Protein AF-A7T4E2-F1 (afdb_monomer_lite)

Structure (mmCIF, N/CA/C/O backbone):
data_AF-A7T4E2-F1
#
_entry.id   AF-A7T4E2-F1
#
loop_
_atom_site.group_PDB
_atom_site.id
_atom_site.type_symbol
_atom_site.label_atom_id
_atom_site.label_alt_id
_atom_site.label_comp_id
_atom_site.label_asym_id
_atom_site.label_entity_id
_atom_site.label_seq_id
_atom_site.pdbx_PDB_ins_code
_atom_site.Cartn_x
_atom_site.Cartn_y
_atom_site.Cartn_z
_atom_site.occupancy
_atom_site.B_iso_or_equiv
_atom_site.auth_seq_id
_atom_site.auth_comp_id
_atom_site.auth_asym_id
_atom_site.auth_atom_id
_atom_site.pdbx_PDB_model_num
ATOM 1 N N . MET A 1 1 ? 20.475 24.106 32.910 1.00 37.66 1 MET A N 1
ATOM 2 C CA . MET A 1 1 ? 20.143 23.900 31.482 1.00 37.66 1 MET A CA 1
ATOM 3 C C . MET A 1 1 ? 19.459 22.551 31.350 1.00 37.66 1 MET A C 1
ATOM 5 O O . MET A 1 1 ? 20.052 21.554 31.736 1.00 37.66 1 MET A O 1
ATOM 9 N N . ALA A 1 2 ? 18.194 22.531 30.926 1.00 37.50 2 ALA A N 1
ATOM 10 C CA . ALA A 1 2 ? 17.397 21.313 30.804 1.00 37.50 2 ALA A CA 1
ATOM 11 C C . ALA A 1 2 ? 17.756 20.566 29.510 1.00 37.50 2 ALA A C 1
ATOM 13 O O . ALA A 1 2 ? 17.786 21.168 28.439 1.00 37.50 2 ALA A O 1
ATOM 14 N N . ALA A 1 3 ? 18.027 19.264 29.611 1.00 41.31 3 ALA A N 1
ATOM 15 C CA . ALA A 1 3 ? 18.214 18.395 28.457 1.00 41.31 3 ALA A CA 1
ATOM 16 C C . ALA A 1 3 ? 16.853 18.151 27.788 1.00 41.31 3 ALA A C 1
ATOM 18 O O . ALA A 1 3 ? 15.963 17.533 28.376 1.00 41.31 3 ALA A O 1
ATOM 19 N N . MET A 1 4 ? 16.686 18.664 26.570 1.00 42.91 4 MET A N 1
ATOM 20 C CA . MET A 1 4 ? 15.499 18.451 25.749 1.00 42.91 4 MET A CA 1
ATOM 21 C C . MET A 1 4 ? 15.486 16.981 25.309 1.00 42.91 4 MET A C 1
ATOM 23 O O . MET A 1 4 ? 16.219 16.586 24.406 1.00 42.91 4 MET A O 1
ATOM 27 N N . LYS A 1 5 ? 14.702 16.143 25.995 1.00 44.97 5 LYS A N 1
ATOM 28 C CA . LYS A 1 5 ? 14.434 14.767 25.563 1.00 44.97 5 LYS A CA 1
ATOM 29 C C . LYS A 1 5 ? 13.501 14.835 24.359 1.00 44.97 5 LYS A C 1
ATOM 31 O O . LYS A 1 5 ? 12.290 14.936 24.523 1.00 44.97 5 LYS A O 1
ATOM 36 N N . THR A 1 6 ? 14.059 14.820 23.155 1.00 47.59 6 THR A N 1
ATOM 37 C CA . THR A 1 6 ? 13.285 14.599 21.936 1.00 47.59 6 THR A CA 1
ATOM 38 C C . THR A 1 6 ? 12.728 13.180 21.984 1.00 47.59 6 THR A C 1
ATOM 40 O O . THR A 1 6 ? 13.461 12.195 21.919 1.00 47.59 6 THR A O 1
ATOM 43 N N . THR A 1 7 ? 11.417 13.060 22.180 1.00 41.88 7 THR A N 1
ATOM 44 C CA . THR A 1 7 ? 10.718 11.784 22.032 1.00 41.88 7 THR A CA 1
ATOM 45 C C . THR A 1 7 ? 10.864 11.349 20.571 1.00 41.88 7 THR A C 1
ATOM 47 O O . THR A 1 7 ? 10.523 12.143 19.692 1.00 41.88 7 THR A O 1
ATOM 50 N N . PRO A 1 8 ? 11.396 10.151 20.272 1.00 44.03 8 PRO A N 1
ATOM 51 C CA . PRO A 1 8 ? 11.492 9.690 18.895 1.00 44.03 8 PRO A CA 1
ATOM 52 C C . PRO A 1 8 ? 10.079 9.564 18.314 1.00 44.03 8 PRO A C 1
ATOM 54 O O . PRO A 1 8 ? 9.265 8.780 18.799 1.00 44.03 8 PRO A O 1
ATOM 57 N N . GLY A 1 9 ? 9.778 10.388 17.311 1.00 37.69 9 GLY A N 1
ATOM 58 C CA . GLY A 1 9 ? 8.562 10.295 16.513 1.00 37.69 9 GLY A CA 1
ATOM 59 C C . GLY A 1 9 ? 8.775 9.313 15.369 1.00 37.69 9 GLY A C 1
ATOM 60 O O . GLY A 1 9 ? 9.824 9.319 14.727 1.00 37.69 9 GLY A O 1
ATOM 61 N N . LEU A 1 10 ? 7.788 8.458 15.118 1.00 34.94 10 LEU A N 1
ATOM 62 C CA . LEU A 1 10 ? 7.777 7.585 13.950 1.00 34.94 10 LEU A CA 1
ATOM 63 C C . LEU A 1 10 ? 7.652 8.466 12.699 1.00 34.94 10 LEU A C 1
ATOM 65 O O . LEU A 1 10 ? 6.589 9.027 12.453 1.00 34.94 10 LEU A O 1
ATOM 69 N N . VAL A 1 11 ? 8.748 8.634 11.954 1.00 39.22 11 VAL A N 1
ATOM 70 C CA . VAL A 1 11 ? 8.758 9.470 10.740 1.00 39.22 11 VAL A CA 1
ATOM 71 C C . VAL A 1 11 ? 8.086 8.732 9.588 1.00 39.22 11 VAL A C 1
ATOM 73 O O . VAL A 1 11 ? 7.220 9.299 8.938 1.00 39.22 11 VAL A O 1
ATOM 76 N N . ASN A 1 12 ? 8.429 7.456 9.392 1.00 36.47 12 ASN A N 1
ATOM 77 C CA . ASN A 1 12 ? 7.824 6.580 8.394 1.00 36.47 12 ASN A CA 1
ATOM 78 C C . ASN A 1 12 ? 7.618 5.177 8.978 1.00 36.47 12 ASN A C 1
ATOM 80 O O . ASN A 1 12 ? 8.435 4.693 9.764 1.00 36.47 12 ASN A O 1
ATOM 84 N N . PHE A 1 13 ? 6.534 4.518 8.572 1.00 36.56 13 PHE A N 1
ATOM 85 C CA . PHE A 1 13 ? 6.218 3.142 8.940 1.00 36.56 13 PHE A CA 1
ATOM 86 C C . PHE A 1 13 ? 5.998 2.325 7.674 1.00 36.56 13 PHE A C 1
ATOM 88 O O . PHE A 1 13 ? 5.002 2.502 6.977 1.00 36.56 13 PHE A O 1
ATOM 95 N N . PHE A 1 14 ? 6.939 1.431 7.387 1.00 39.50 14 PHE A N 1
ATOM 96 C CA . PHE A 1 14 ? 6.856 0.514 6.260 1.00 39.50 14 PHE A CA 1
ATOM 97 C C . PHE A 1 14 ? 6.512 -0.875 6.792 1.00 39.50 14 PHE A C 1
ATOM 99 O O . PHE A 1 14 ? 7.281 -1.462 7.553 1.00 39.50 14 PHE A O 1
ATOM 106 N N . ILE A 1 15 ? 5.359 -1.415 6.395 1.00 41.31 15 ILE A N 1
ATOM 107 C CA . ILE A 1 15 ? 5.091 -2.845 6.560 1.00 41.31 15 ILE A CA 1
ATOM 108 C C . ILE A 1 15 ? 5.635 -3.529 5.317 1.00 41.31 15 ILE A C 1
ATOM 110 O O . ILE A 1 15 ? 4.960 -3.604 4.293 1.00 41.31 15 ILE A O 1
ATOM 114 N N . PHE A 1 16 ? 6.861 -4.033 5.421 1.00 41.06 16 PHE A N 1
ATOM 115 C CA . PHE A 1 16 ? 7.383 -4.969 4.441 1.00 41.06 16 PHE A CA 1
ATOM 116 C C . PHE A 1 16 ? 6.778 -6.348 4.710 1.00 41.06 16 PHE A C 1
ATOM 118 O O . PHE A 1 16 ? 6.961 -6.921 5.786 1.00 41.06 16 PHE A O 1
ATOM 125 N N . ASN A 1 17 ? 6.030 -6.877 3.745 1.00 40.97 17 ASN A N 1
ATOM 126 C CA . ASN A 1 17 ? 5.533 -8.241 3.794 1.00 40.97 17 ASN A CA 1
ATOM 127 C C . ASN A 1 17 ? 6.294 -9.074 2.764 1.00 40.97 17 ASN A C 1
ATOM 129 O O . ASN A 1 17 ? 6.009 -8.989 1.578 1.00 40.97 17 ASN A O 1
ATOM 133 N N . SER A 1 18 ? 7.213 -9.926 3.220 1.00 40.56 18 SER A N 1
ATOM 134 C CA . SER A 1 18 ? 8.062 -10.762 2.356 1.00 40.56 18 SER A CA 1
ATOM 135 C C . SER A 1 18 ? 7.305 -11.777 1.488 1.00 40.56 18 SER A C 1
ATOM 137 O O . SER A 1 18 ? 7.909 -12.430 0.641 1.00 40.56 18 SER A O 1
ATOM 139 N N . THR A 1 19 ? 5.993 -11.936 1.687 1.00 44.25 19 THR A N 1
ATOM 140 C CA . THR A 1 19 ? 5.133 -12.757 0.819 1.00 44.25 19 THR A CA 1
ATOM 141 C C . THR A 1 19 ? 4.462 -11.965 -0.307 1.00 44.25 19 THR A C 1
ATOM 143 O O . THR A 1 19 ? 3.824 -12.581 -1.157 1.00 44.25 19 THR A O 1
ATOM 146 N N . TYR A 1 20 ? 4.601 -10.634 -0.324 1.00 45.62 20 TYR A N 1
ATOM 147 C CA . TYR A 1 20 ? 4.002 -9.737 -1.313 1.00 45.62 20 TYR A CA 1
ATOM 148 C C . TYR A 1 20 ? 5.076 -8.797 -1.874 1.00 45.62 20 TYR A C 1
ATOM 150 O O . TYR A 1 20 ? 5.530 -7.873 -1.208 1.00 45.62 20 TYR A O 1
ATOM 158 N N . GLY A 1 21 ? 5.488 -9.132 -3.089 1.00 42.16 21 GLY A N 1
ATOM 159 C CA . GLY A 1 21 ? 6.603 -8.601 -3.864 1.00 42.16 21 GLY A CA 1
ATOM 160 C C . GLY A 1 21 ? 6.882 -9.630 -4.961 1.00 42.16 21 GLY A C 1
ATOM 161 O O . GLY A 1 21 ? 6.736 -10.823 -4.666 1.00 42.16 21 GLY A O 1
ATOM 162 N N . PRO A 1 22 ? 7.246 -9.247 -6.200 1.00 36.22 22 PRO A N 1
ATOM 163 C CA . PRO A 1 22 ? 7.767 -10.206 -7.160 1.00 36.22 22 PRO A CA 1
ATOM 164 C C . PRO A 1 22 ? 8.926 -10.924 -6.478 1.00 36.22 22 PRO A C 1
ATOM 166 O O . PRO A 1 22 ? 9.861 -10.283 -5.982 1.00 36.22 22 PRO A O 1
ATOM 169 N N . ARG A 1 23 ? 8.842 -12.250 -6.382 1.00 41.50 23 ARG A N 1
ATOM 170 C CA . ARG A 1 23 ? 10.005 -13.034 -5.954 1.00 41.50 23 ARG A CA 1
ATOM 171 C C . ARG A 1 23 ? 11.099 -12.797 -6.993 1.00 41.50 23 ARG A C 1
ATOM 173 O O . ARG A 1 23 ? 10.771 -12.587 -8.160 1.00 41.50 23 ARG A O 1
ATOM 180 N N . GLU A 1 24 ? 12.372 -12.791 -6.593 1.00 36.56 24 GLU A N 1
ATOM 181 C CA . GLU A 1 24 ? 13.485 -12.642 -7.544 1.00 36.56 24 GLU A CA 1
ATOM 182 C C . GLU A 1 24 ? 13.234 -13.509 -8.795 1.00 36.56 24 GLU A C 1
ATOM 184 O O . GLU A 1 24 ? 13.158 -14.734 -8.702 1.00 36.56 24 GLU A O 1
ATOM 189 N N . GLY A 1 25 ? 13.032 -12.860 -9.950 1.00 39.19 25 GLY A N 1
ATOM 190 C CA . GLY A 1 25 ? 12.754 -13.522 -11.230 1.00 39.19 25 GLY A CA 1
ATOM 191 C C . GLY A 1 25 ? 11.304 -13.494 -11.744 1.00 39.19 25 GLY A C 1
ATOM 192 O O . GLY A 1 25 ? 11.084 -13.910 -12.880 1.00 39.19 25 GLY A O 1
ATOM 193 N N . GLU A 1 26 ? 10.314 -12.988 -11.001 1.00 38.88 26 GLU A N 1
ATOM 194 C CA . GLU A 1 26 ? 8.946 -12.830 -11.528 1.00 38.88 26 GLU A CA 1
ATOM 195 C C . GLU A 1 26 ? 8.845 -11.626 -12.477 1.00 38.88 26 GLU A C 1
ATOM 197 O O . GLU A 1 26 ? 8.976 -10.469 -12.082 1.00 38.88 26 GLU A O 1
ATOM 202 N N . THR A 1 27 ? 8.609 -11.910 -13.759 1.00 41.53 27 THR A N 1
ATOM 203 C CA . THR A 1 27 ? 8.369 -10.906 -14.803 1.00 41.53 27 THR A CA 1
ATOM 204 C C . THR A 1 27 ? 6.871 -10.829 -15.072 1.00 41.53 27 THR A C 1
ATOM 206 O O . THR A 1 27 ? 6.243 -11.853 -15.340 1.00 41.53 27 THR A O 1
ATOM 209 N N . ILE A 1 28 ? 6.279 -9.634 -15.019 1.00 47.28 28 ILE A N 1
ATOM 210 C CA . ILE A 1 28 ? 4.865 -9.468 -15.370 1.00 47.28 28 ILE A CA 1
ATOM 211 C C . ILE A 1 28 ? 4.753 -9.474 -16.894 1.00 47.28 28 ILE A C 1
ATOM 213 O O . ILE A 1 28 ? 5.279 -8.592 -17.571 1.00 47.28 28 ILE A O 1
ATOM 217 N N . SER A 1 29 ? 4.106 -10.504 -17.434 1.00 52.56 29 SER A N 1
ATOM 218 C CA . SER A 1 29 ? 3.824 -10.613 -18.863 1.00 52.56 29 SER A CA 1
ATOM 219 C C . SER A 1 29 ? 2.517 -9.891 -19.174 1.00 52.56 29 SER A C 1
ATOM 221 O O . SER A 1 29 ? 1.504 -10.139 -18.522 1.00 52.56 29 SER A O 1
ATOM 223 N N . ILE A 1 30 ? 2.543 -8.992 -20.159 1.00 60.91 30 ILE A N 1
ATOM 224 C CA . ILE A 1 30 ? 1.331 -8.337 -20.656 1.00 60.91 30 ILE A CA 1
ATOM 225 C C . ILE A 1 30 ? 0.513 -9.404 -21.403 1.00 60.91 30 ILE A C 1
ATOM 227 O O . ILE A 1 30 ? 1.048 -9.989 -22.351 1.00 60.91 30 ILE A O 1
ATOM 231 N N . PRO A 1 31 ? -0.746 -9.676 -21.009 1.00 68.31 31 PRO A N 1
ATOM 232 C CA . PRO A 1 31 ? -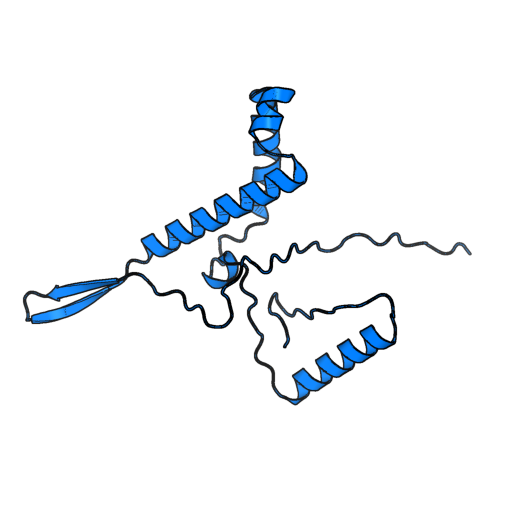1.609 -10.608 -21.716 1.00 68.31 31 PRO A CA 1
ATOM 233 C C . PRO A 1 31 ? -1.738 -10.187 -23.175 1.00 68.31 31 PRO A C 1
ATOM 235 O O . PRO A 1 31 ? -1.870 -9.003 -23.486 1.00 68.31 31 PRO A O 1
ATOM 238 N N . PHE A 1 32 ? -1.690 -11.152 -24.085 1.00 74.81 32 PHE A N 1
ATOM 239 C CA . PHE A 1 32 ? -1.810 -10.875 -25.507 1.00 74.81 32 PHE A CA 1
ATOM 240 C C . PHE A 1 32 ? -2.625 -11.949 -26.215 1.00 74.81 32 PHE A C 1
ATOM 242 O O . PHE A 1 32 ? -2.777 -13.075 -25.744 1.00 74.81 32 PHE A O 1
ATOM 249 N N . SER A 1 33 ? -3.157 -11.593 -27.375 1.00 83.19 33 SER A N 1
ATOM 250 C CA . SER A 1 33 ? -3.812 -12.512 -28.296 1.00 83.19 33 SER A CA 1
ATOM 251 C C . SER A 1 33 ? -3.153 -12.429 -29.661 1.00 83.19 33 SER A C 1
ATOM 253 O O . SER A 1 33 ? -2.870 -11.344 -30.165 1.00 83.19 33 SER A O 1
ATOM 255 N N . GLU A 1 34 ? -2.911 -13.582 -30.273 1.00 80.00 34 GLU A N 1
ATOM 256 C CA . GLU A 1 34 ? -2.377 -13.651 -31.628 1.00 80.00 34 GLU A CA 1
ATOM 257 C C . GLU A 1 34 ? -3.541 -13.760 -32.617 1.00 80.00 34 GLU A C 1
ATOM 259 O O . GLU A 1 34 ? -4.327 -14.709 -32.582 1.00 80.00 34 GLU A O 1
ATOM 264 N N . LYS A 1 35 ? -3.681 -12.761 -33.491 1.00 78.62 35 LYS A N 1
ATOM 265 C CA . LYS A 1 35 ? -4.668 -12.760 -34.572 1.00 78.62 35 LYS A CA 1
ATOM 266 C C . LYS A 1 35 ? -3.953 -12.900 -35.908 1.00 78.62 35 LYS A C 1
ATOM 268 O O . LYS A 1 35 ? -3.030 -12.148 -36.215 1.00 78.62 35 LYS A O 1
ATOM 273 N N . ILE A 1 36 ? -4.417 -13.832 -36.734 1.00 74.25 36 ILE A N 1
ATOM 274 C CA . ILE A 1 36 ? -3.974 -13.940 -38.126 1.00 74.25 36 ILE A CA 1
ATOM 275 C C . ILE A 1 36 ? -4.747 -12.887 -38.924 1.00 74.25 36 ILE A C 1
ATOM 277 O O . ILE A 1 36 ? -5.970 -12.971 -39.064 1.00 74.25 36 ILE A O 1
ATOM 281 N N . ALA A 1 37 ? -4.051 -11.863 -39.416 1.00 68.25 37 ALA A N 1
ATOM 282 C CA . ALA A 1 37 ? -4.645 -10.874 -40.304 1.00 68.25 37 ALA A CA 1
ATOM 283 C C . ALA A 1 37 ? -5.059 -11.538 -41.628 1.00 68.25 37 ALA A C 1
ATOM 285 O O . ALA A 1 37 ? -4.459 -12.525 -42.054 1.00 68.25 37 ALA A O 1
ATOM 286 N N . LYS A 1 38 ? -6.050 -10.966 -42.327 1.00 68.44 38 LYS A N 1
ATOM 287 C CA . LYS A 1 38 ? -6.552 -11.487 -43.618 1.00 68.44 38 LYS A CA 1
ATOM 288 C C . LYS A 1 38 ? -5.464 -11.649 -44.701 1.00 68.44 38 LYS A C 1
ATOM 290 O O . LYS A 1 38 ? -5.677 -12.400 -45.642 1.00 68.44 38 LYS A O 1
ATOM 295 N N . ASP A 1 39 ? -4.316 -10.993 -44.526 1.00 73.56 39 ASP A N 1
ATOM 296 C CA . ASP A 1 39 ? -3.123 -11.047 -45.386 1.00 73.56 39 ASP A CA 1
ATOM 297 C C . ASP A 1 39 ? -2.096 -12.134 -44.984 1.00 73.56 39 ASP A C 1
ATOM 299 O O . ASP A 1 39 ? -0.982 -12.170 -45.500 1.00 73.56 39 ASP A O 1
ATOM 303 N N . GLY A 1 40 ? -2.424 -13.006 -44.023 1.00 70.94 40 GLY A N 1
ATOM 304 C CA . GLY A 1 40 ? -1.545 -14.090 -43.562 1.00 70.94 40 GLY A CA 1
ATOM 305 C C . GLY A 1 40 ? -0.431 -13.666 -42.595 1.00 70.94 40 GLY A C 1
ATOM 306 O O . GLY A 1 40 ? 0.389 -14.497 -42.213 1.00 70.94 40 GLY A O 1
ATOM 307 N N . LYS A 1 41 ? -0.388 -12.396 -42.168 1.00 68.38 41 LYS A N 1
ATOM 308 C CA . LYS A 1 41 ? 0.529 -11.912 -41.120 1.00 68.38 41 LYS A CA 1
ATOM 309 C C . LYS A 1 41 ? -0.057 -12.116 -39.722 1.00 68.38 41 LYS A C 1
ATOM 311 O O . LYS A 1 41 ? -1.168 -11.660 -39.450 1.00 68.38 41 LYS A O 1
ATOM 316 N N . ASN A 1 42 ? 0.723 -12.710 -38.820 1.00 72.88 42 ASN A N 1
ATOM 317 C CA . ASN A 1 42 ? 0.394 -12.747 -37.395 1.00 72.88 42 ASN A CA 1
ATOM 318 C C . ASN A 1 42 ? 0.543 -11.345 -36.798 1.00 72.88 42 ASN A C 1
ATOM 320 O O . ASN A 1 42 ? 1.575 -10.695 -36.961 1.00 72.88 42 ASN A O 1
ATOM 324 N N . THR A 1 43 ? -0.502 -10.872 -36.127 1.00 74.00 43 THR A N 1
ATOM 325 C CA . THR A 1 43 ? -0.501 -9.626 -35.359 1.00 74.00 43 THR A CA 1
ATOM 326 C C . THR A 1 43 ? -0.738 -9.972 -33.895 1.00 74.00 43 THR A C 1
ATOM 328 O O . THR A 1 43 ? -1.698 -10.670 -33.571 1.00 74.00 43 THR A O 1
ATOM 331 N N . ILE A 1 44 ? 0.150 -9.496 -33.023 1.00 79.62 44 ILE A N 1
ATOM 332 C CA . ILE A 1 44 ? 0.022 -9.627 -31.571 1.00 79.62 44 ILE A CA 1
ATOM 333 C C . ILE A 1 44 ? -0.769 -8.418 -31.068 1.00 79.62 44 ILE A C 1
ATOM 335 O O . ILE A 1 44 ? -0.365 -7.277 -31.285 1.00 79.62 44 ILE A O 1
ATOM 339 N N . GLU A 1 45 ? -1.902 -8.668 -30.423 1.00 78.88 45 GLU A N 1
ATOM 340 C CA . GLU A 1 45 ? -2.730 -7.659 -29.765 1.00 78.88 45 GLU A CA 1
ATOM 341 C C . GLU A 1 45 ? -2.513 -7.765 -28.256 1.00 78.88 45 GLU A C 1
ATOM 343 O O . GLU A 1 45 ? -2.785 -8.810 -27.668 1.00 78.88 45 GLU A O 1
ATOM 348 N N . TYR A 1 46 ? -1.973 -6.712 -27.644 1.00 75.44 46 TYR A N 1
ATOM 349 C CA . TYR A 1 46 ? -1.708 -6.654 -26.206 1.00 75.44 46 TYR A CA 1
ATOM 350 C C . TYR A 1 46 ? -2.923 -6.094 -25.457 1.00 75.44 46 TYR A C 1
ATOM 352 O O . TYR A 1 46 ? -3.438 -5.036 -25.821 1.00 75.44 46 TYR A O 1
ATOM 360 N N . HIS A 1 47 ? -3.339 -6.768 -24.384 1.00 71.38 47 HIS A N 1
ATOM 361 C CA . HIS A 1 47 ? -4.469 -6.383 -23.533 1.00 71.38 47 HIS A CA 1
ATOM 362 C C . HIS A 1 47 ? -3.964 -5.642 -22.295 1.00 71.38 47 HIS A C 1
ATOM 364 O O . HIS A 1 47 ? -3.732 -6.227 -21.238 1.00 71.38 47 HIS A O 1
ATOM 370 N N . TYR A 1 48 ? -3.750 -4.335 -22.436 1.00 65.25 48 TYR A N 1
ATOM 371 C CA . TYR A 1 48 ? -3.283 -3.482 -21.337 1.00 65.25 48 TYR A CA 1
ATOM 372 C C . TYR A 1 48 ? -4.322 -3.337 -20.212 1.00 65.25 48 TYR A C 1
ATOM 374 O O . TYR A 1 48 ? -3.944 -3.217 -19.046 1.00 65.25 48 TYR A O 1
ATOM 382 N N . ASP A 1 49 ? -5.613 -3.402 -20.547 1.00 63.84 49 ASP A N 1
ATOM 383 C CA . ASP A 1 49 ? -6.718 -3.227 -19.596 1.00 63.84 49 ASP A CA 1
ATOM 384 C C . ASP A 1 49 ? -6.786 -4.369 -18.566 1.00 63.84 49 ASP A C 1
ATOM 386 O O . ASP A 1 49 ? -6.956 -4.121 -17.373 1.00 63.84 49 ASP A O 1
ATOM 390 N N . ASP A 1 50 ? -6.520 -5.611 -18.987 1.00 61.69 50 ASP A N 1
ATOM 391 C CA . ASP A 1 50 ? -6.475 -6.777 -18.090 1.00 61.69 50 ASP A CA 1
ATOM 392 C C . ASP A 1 50 ? -5.377 -6.637 -17.020 1.00 61.69 50 ASP A C 1
ATOM 394 O O . ASP A 1 50 ? -5.498 -7.128 -15.895 1.00 61.69 50 ASP A O 1
ATOM 398 N N . VAL A 1 51 ? -4.273 -5.965 -17.356 1.00 63.53 51 VAL A N 1
ATOM 399 C CA . VAL A 1 51 ? -3.182 -5.710 -16.411 1.00 63.53 51 VAL A CA 1
ATOM 400 C C . VAL A 1 51 ? -3.596 -4.662 -15.381 1.00 63.53 51 VAL A C 1
ATOM 402 O O . VAL A 1 51 ? -3.318 -4.828 -14.192 1.00 63.53 51 VAL A O 1
ATOM 405 N N . LEU A 1 52 ? -4.299 -3.618 -15.822 1.00 67.06 52 LEU A N 1
ATOM 406 C CA . LEU A 1 52 ? -4.799 -2.549 -14.964 1.00 67.06 52 LEU A CA 1
ATOM 407 C C . LEU A 1 52 ? -5.837 -3.062 -13.952 1.00 67.06 52 LEU A C 1
ATOM 409 O O . LEU A 1 52 ? -5.774 -2.695 -12.779 1.00 67.06 52 LEU A O 1
ATOM 413 N N . ASP A 1 53 ? -6.736 -3.958 -14.359 1.00 73.12 53 ASP A N 1
ATOM 414 C CA . ASP A 1 53 ? -7.752 -4.534 -13.469 1.00 73.12 53 ASP A CA 1
ATOM 415 C C . ASP A 1 53 ? -7.135 -5.386 -12.353 1.00 73.12 53 ASP A C 1
ATOM 417 O O . ASP A 1 53 ? -7.491 -5.249 -11.178 1.00 73.12 53 ASP A O 1
ATOM 421 N N . ASN A 1 54 ? -6.148 -6.220 -12.691 1.00 69.56 54 ASN A N 1
ATOM 422 C CA . ASN A 1 54 ? -5.411 -7.019 -11.708 1.00 69.56 54 ASN A CA 1
ATOM 423 C C . ASN A 1 54 ? -4.630 -6.140 -10.719 1.00 69.56 54 ASN A C 1
ATOM 425 O O . ASN A 1 54 ? -4.547 -6.437 -9.524 1.00 69.56 54 ASN A O 1
ATOM 429 N N . VAL A 1 55 ? -4.076 -5.037 -11.217 1.00 69.44 55 VAL A N 1
ATOM 430 C CA . VAL A 1 55 ? -3.392 -4.015 -10.424 1.00 69.44 55 VAL A CA 1
ATOM 431 C C . VAL A 1 55 ? -4.353 -3.347 -9.440 1.00 69.44 55 VAL A C 1
ATOM 433 O O . VAL A 1 55 ? -4.071 -3.275 -8.242 1.00 69.44 55 VAL A O 1
ATOM 436 N N . LEU A 1 56 ? -5.513 -2.895 -9.915 1.00 74.75 56 LEU A N 1
ATOM 437 C CA . LEU A 1 56 ? -6.517 -2.239 -9.081 1.00 74.75 56 LEU A CA 1
ATOM 438 C C . LEU A 1 56 ? -7.089 -3.198 -8.030 1.00 74.75 56 LEU A C 1
ATOM 440 O O . LEU 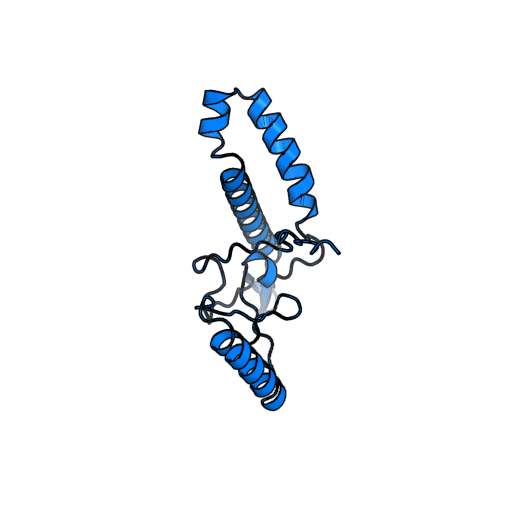A 1 56 ? -7.281 -2.800 -6.879 1.00 74.75 56 LEU A O 1
ATOM 444 N N . ASP A 1 57 ? -7.288 -4.471 -8.376 1.00 78.38 57 ASP A N 1
ATOM 445 C CA . ASP A 1 57 ? -7.687 -5.514 -7.426 1.00 78.38 57 ASP A CA 1
ATOM 446 C C . ASP A 1 57 ? -6.635 -5.720 -6.320 1.00 78.38 57 ASP A C 1
ATOM 448 O O . ASP A 1 57 ? -6.973 -5.786 -5.130 1.00 78.38 57 ASP A O 1
ATOM 452 N N . ALA A 1 58 ? -5.345 -5.742 -6.670 1.00 73.75 58 ALA A N 1
ATOM 453 C CA . ALA A 1 58 ? -4.262 -5.818 -5.690 1.00 73.75 58 ALA A CA 1
ATOM 454 C C . ALA A 1 58 ? -4.252 -4.599 -4.748 1.00 73.75 58 ALA A C 1
ATOM 456 O O . ALA A 1 58 ? -4.174 -4.764 -3.523 1.00 73.75 58 ALA A O 1
ATOM 457 N N . VAL A 1 59 ? -4.414 -3.389 -5.294 1.00 75.81 59 VAL A N 1
ATOM 458 C CA . VAL A 1 59 ? -4.504 -2.142 -4.517 1.00 75.81 59 VAL A CA 1
ATOM 459 C C . VAL A 1 59 ? -5.706 -2.167 -3.574 1.00 75.81 59 VAL A C 1
ATOM 461 O O . VAL A 1 59 ? -5.567 -1.835 -2.395 1.00 75.81 59 VAL A O 1
ATOM 464 N N . LEU A 1 60 ? -6.877 -2.610 -4.033 1.00 83.50 60 LEU A N 1
ATOM 465 C CA . LEU A 1 60 ? -8.082 -2.728 -3.205 1.00 83.50 60 LEU A CA 1
ATOM 466 C C . LEU A 1 60 ? -7.880 -3.709 -2.045 1.00 83.50 60 LEU A C 1
ATOM 468 O O . LEU A 1 60 ? -8.171 -3.384 -0.887 1.00 83.50 60 LEU A O 1
ATOM 472 N N . LYS A 1 61 ? -7.320 -4.891 -2.327 1.00 83.75 61 LYS A N 1
ATOM 473 C CA . LYS A 1 61 ? -6.991 -5.893 -1.302 1.00 83.75 61 LYS A CA 1
ATOM 474 C C . LYS A 1 61 ? -6.008 -5.335 -0.275 1.00 83.75 61 LYS A C 1
ATOM 476 O O . LYS A 1 61 ? -6.198 -5.544 0.926 1.00 83.75 61 LYS A O 1
ATOM 481 N N . GLN A 1 62 ? -4.982 -4.614 -0.721 1.00 78.12 62 GLN A N 1
ATOM 482 C CA . GLN A 1 62 ? -4.000 -3.988 0.163 1.00 78.12 62 GLN A CA 1
ATOM 483 C C . GLN A 1 62 ? -4.627 -2.886 1.024 1.00 78.12 62 GLN A C 1
ATOM 485 O O . GLN A 1 62 ? -4.425 -2.854 2.240 1.00 78.12 62 GLN A O 1
ATOM 490 N N . SER A 1 63 ? -5.467 -2.051 0.420 1.00 83.38 63 SER A N 1
ATOM 491 C CA . SER A 1 63 ? -6.207 -0.992 1.105 1.00 83.38 63 SER A CA 1
ATOM 492 C C . SER A 1 63 ? -7.073 -1.562 2.234 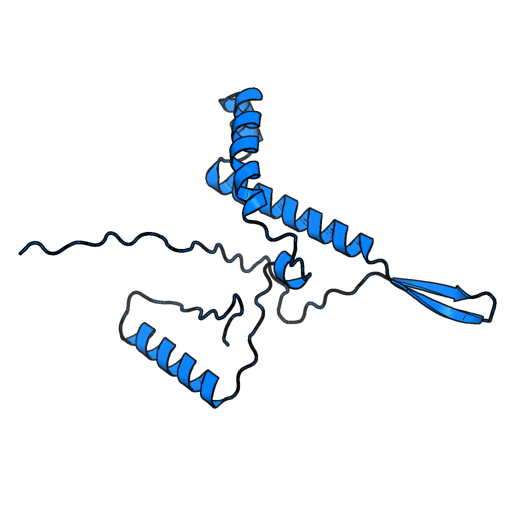1.00 83.38 63 SER A C 1
ATOM 494 O O . SER A 1 63 ? -7.082 -1.034 3.347 1.00 83.38 63 SER A O 1
ATOM 496 N N . TYR A 1 64 ? -7.745 -2.696 1.998 1.00 89.06 64 TYR A N 1
ATOM 497 C CA . TYR A 1 64 ? -8.513 -3.377 3.041 1.00 89.06 64 TYR A CA 1
ATOM 498 C C . TYR A 1 64 ? -7.632 -3.995 4.134 1.00 89.06 64 TYR A C 1
ATOM 500 O O . TYR A 1 64 ? -7.982 -3.916 5.311 1.00 89.06 64 TYR A O 1
ATOM 508 N N . LYS A 1 65 ? -6.479 -4.589 3.795 1.00 83.62 65 LYS A N 1
ATOM 509 C CA . LYS A 1 65 ? -5.531 -5.098 4.805 1.00 83.62 65 LYS A CA 1
ATOM 510 C C . LYS A 1 65 ? -5.075 -3.978 5.742 1.00 83.62 65 LYS A C 1
ATOM 512 O O . LYS A 1 65 ? -5.065 -4.175 6.956 1.00 83.62 65 LYS A O 1
ATOM 517 N N . MET A 1 66 ? -4.774 -2.803 5.190 1.00 81.44 66 MET A N 1
ATOM 518 C CA . MET A 1 66 ? -4.416 -1.619 5.970 1.00 81.44 66 MET A CA 1
ATOM 519 C C . MET A 1 66 ? -5.584 -1.132 6.826 1.00 81.44 66 MET A C 1
ATOM 521 O O . MET A 1 66 ? -5.411 -0.921 8.025 1.00 81.44 66 MET A O 1
ATOM 525 N N . PHE A 1 67 ? -6.795 -1.052 6.267 1.00 89.06 67 PHE A N 1
ATOM 52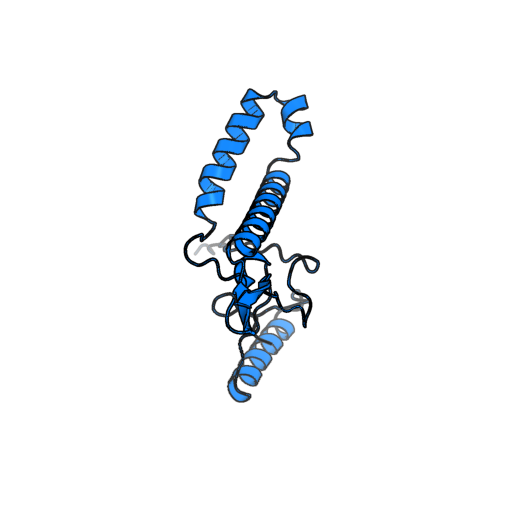6 C CA . PHE A 1 67 ? -7.988 -0.740 7.054 1.00 89.06 67 PHE A CA 1
ATOM 527 C C . PHE A 1 67 ? -8.144 -1.707 8.236 1.00 89.06 67 PHE A C 1
ATOM 529 O O . PHE A 1 67 ? -8.325 -1.273 9.377 1.00 89.06 67 PHE A O 1
ATOM 536 N N . LYS A 1 68 ? -8.048 -3.015 7.968 1.00 89.31 68 LYS A N 1
ATOM 537 C CA . LYS A 1 68 ? -8.209 -4.087 8.955 1.00 89.31 68 LYS A CA 1
ATOM 538 C C . LYS A 1 68 ? -7.162 -4.004 10.060 1.00 89.31 68 LYS A C 1
ATOM 540 O O . LYS A 1 68 ? -7.493 -4.288 11.206 1.00 89.31 68 LYS A O 1
ATOM 545 N N . LEU A 1 69 ? -5.932 -3.609 9.740 1.00 84.75 69 LEU A N 1
ATOM 546 C CA . LEU A 1 69 ? -4.868 -3.435 10.725 1.00 84.75 69 LEU A CA 1
ATOM 547 C C . LEU A 1 69 ? -5.216 -2.357 11.762 1.00 84.75 69 LEU A C 1
ATOM 549 O O . LEU A 1 69 ? -5.035 -2.578 12.955 1.00 84.75 69 LEU A O 1
ATOM 553 N N . PHE A 1 70 ? -5.741 -1.213 11.319 1.00 85.62 70 PHE A N 1
ATOM 554 C CA . PHE A 1 70 ? -6.022 -0.076 12.205 1.00 85.62 70 PHE A CA 1
ATOM 555 C C . PHE A 1 70 ? -7.413 -0.104 12.846 1.00 85.62 70 PHE A C 1
ATOM 557 O O . PHE A 1 70 ? -7.635 0.529 13.878 1.00 85.62 70 PHE A O 1
ATOM 564 N N . ASN A 1 71 ? -8.371 -0.802 12.236 1.00 85.44 71 ASN A N 1
ATOM 565 C CA . ASN A 1 71 ? -9.778 -0.736 12.637 1.00 85.44 71 ASN A CA 1
ATOM 566 C C . ASN A 1 71 ? -10.389 -2.100 12.972 1.00 85.44 71 ASN A C 1
ATOM 568 O O . ASN A 1 71 ? -11.485 -2.149 13.524 1.00 85.44 71 ASN A O 1
ATOM 572 N N . GLY A 1 72 ? -9.702 -3.199 12.660 1.00 87.88 72 GLY A N 1
ATOM 573 C CA . GLY A 1 72 ? -10.273 -4.539 12.703 1.00 87.88 72 GLY A CA 1
ATOM 574 C C . GLY A 1 72 ? -11.103 -4.878 11.453 1.00 87.88 72 GLY A C 1
ATOM 575 O O . GLY A 1 72 ? -11.314 -4.037 10.575 1.00 87.88 72 GLY A O 1
ATOM 576 N N . PRO A 1 73 ? -11.547 -6.139 11.321 1.00 92.81 73 PRO A N 1
ATOM 577 C CA . PRO A 1 73 ? -12.311 -6.592 10.162 1.00 92.81 73 PRO A CA 1
ATOM 578 C C . PRO A 1 73 ? -13.719 -5.982 10.130 1.00 92.81 73 PRO A C 1
ATOM 580 O O . PRO A 1 73 ? -14.318 -5.719 11.173 1.00 92.81 73 PRO A O 1
ATOM 583 N N . PHE A 1 74 ? -14.287 -5.825 8.930 1.00 93.06 74 PHE A N 1
ATOM 584 C CA . PHE A 1 74 ? -15.624 -5.237 8.763 1.00 93.06 74 PHE A CA 1
ATOM 585 C C . PHE A 1 74 ? -16.724 -5.987 9.521 1.00 93.06 74 PHE A C 1
ATOM 587 O O . PHE A 1 74 ? -17.583 -5.335 10.107 1.00 93.06 74 PHE A O 1
ATOM 594 N N . ASN A 1 75 ? -16.674 -7.324 9.564 1.00 92.81 75 ASN A N 1
ATOM 595 C CA . ASN A 1 75 ? -17.670 -8.130 10.282 1.00 92.81 75 ASN A CA 1
ATOM 596 C C . ASN A 1 75 ? -17.719 -7.751 11.768 1.00 92.81 75 ASN A C 1
ATOM 598 O O . ASN A 1 75 ? -18.782 -7.420 12.279 1.00 92.81 75 ASN A O 1
ATOM 602 N N . TYR A 1 76 ? -16.552 -7.663 12.414 1.00 91.12 76 TYR A N 1
ATOM 603 C CA . TYR A 1 76 ? -16.442 -7.252 13.815 1.00 91.12 76 TYR A CA 1
ATOM 604 C C . TYR A 1 76 ? -17.028 -5.855 14.047 1.00 91.12 76 TYR A C 1
ATOM 606 O O . TYR A 1 76 ? -17.794 -5.642 14.986 1.00 91.12 76 TYR A O 1
ATOM 614 N N . LEU A 1 77 ? -16.702 -4.897 13.175 1.00 90.38 77 LEU A N 1
ATOM 615 C CA . LEU A 1 77 ? -17.196 -3.526 13.301 1.00 90.38 77 LEU A CA 1
ATOM 616 C C . LEU A 1 77 ? -18.709 -3.429 13.082 1.00 90.38 77 LEU A C 1
ATOM 618 O O . LEU A 1 77 ? -19.384 -2.718 13.823 1.00 90.38 77 LEU A O 1
ATOM 622 N N . SER A 1 78 ? -19.237 -4.149 12.091 1.00 90.44 78 SER A N 1
ATOM 623 C CA . SER A 1 78 ? -2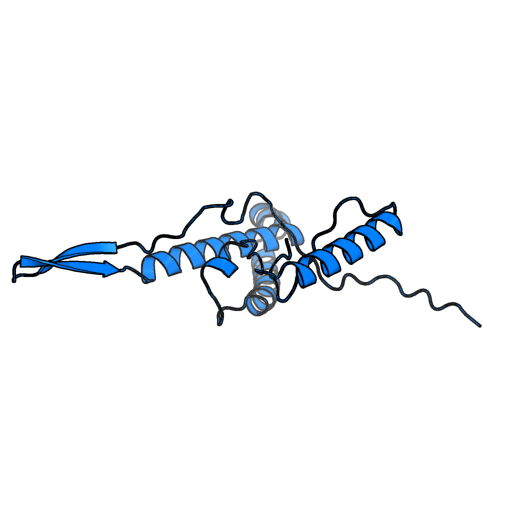0.668 -4.167 11.790 1.00 90.44 78 SER A CA 1
ATOM 624 C C . SER A 1 78 ? -21.478 -4.817 12.909 1.00 90.44 78 SER A C 1
ATOM 626 O O . SER A 1 78 ? -22.571 -4.342 13.204 1.00 90.44 78 SER A O 1
ATOM 628 N N . GLU A 1 79 ? -20.971 -5.894 13.509 1.00 92.81 79 GLU A N 1
ATOM 629 C CA . GLU A 1 79 ? -21.633 -6.608 14.606 1.00 92.81 79 GLU A CA 1
ATOM 630 C C . GLU A 1 79 ? -21.583 -5.812 15.915 1.00 92.81 79 GLU A C 1
ATOM 632 O O . GLU A 1 79 ? -22.561 -5.783 16.657 1.00 92.81 79 GLU A O 1
ATOM 637 N N . THR A 1 80 ? -20.470 -5.122 16.181 1.00 91.75 80 THR A N 1
ATOM 638 C CA . THR A 1 80 ? -20.246 -4.428 17.459 1.00 91.75 80 THR A CA 1
ATOM 639 C C . THR A 1 80 ? -20.833 -3.016 17.483 1.00 91.75 80 THR A C 1
ATOM 641 O O . THR A 1 80 ? -21.371 -2.583 18.499 1.00 91.75 80 THR A O 1
ATOM 644 N N . TYR A 1 81 ? -20.716 -2.276 16.377 1.00 90.00 81 TYR A N 1
ATOM 645 C CA . TYR A 1 81 ? -21.040 -0.844 16.322 1.00 90.00 81 TYR A CA 1
ATOM 646 C C . TYR A 1 81 ? -22.136 -0.504 15.301 1.00 90.00 81 TYR A C 1
ATOM 648 O O . TYR A 1 81 ? -22.551 0.651 15.204 1.00 90.00 81 TYR A O 1
ATOM 656 N N . GLY A 1 82 ? -22.618 -1.492 14.543 1.00 90.38 82 GLY A N 1
ATOM 657 C CA . GLY A 1 82 ? -23.635 -1.302 13.515 1.00 90.38 82 GLY A CA 1
ATOM 658 C C . GLY A 1 82 ? -23.093 -0.756 12.188 1.00 90.38 82 GLY A C 1
ATOM 659 O O . GLY A 1 82 ? -21.936 -0.348 12.050 1.00 90.38 82 GLY A O 1
ATOM 660 N N . ARG A 1 83 ? -23.964 -0.753 11.172 1.00 90.12 83 ARG A N 1
ATOM 661 C CA . ARG A 1 83 ? -23.605 -0.423 9.780 1.00 90.12 83 ARG A CA 1
ATOM 662 C C . ARG A 1 83 ? -23.223 1.047 9.588 1.00 90.12 83 ARG A C 1
ATOM 664 O O . ARG A 1 83 ? -22.247 1.328 8.897 1.00 90.12 83 ARG A O 1
ATOM 671 N N . GLU A 1 84 ? -23.924 1.979 10.230 1.00 92.75 84 GLU A N 1
ATOM 672 C CA . GLU A 1 84 ? -23.608 3.414 10.177 1.00 92.75 84 GLU A CA 1
ATOM 673 C C . GLU A 1 84 ? -22.205 3.735 10.704 1.00 92.75 84 GLU A C 1
ATOM 675 O O . GLU A 1 84 ? -21.485 4.542 10.109 1.00 92.75 84 GLU A O 1
ATOM 680 N N . ALA A 1 85 ? -21.797 3.099 11.806 1.00 89.06 85 ALA A N 1
ATOM 681 C CA . ALA A 1 85 ? -20.476 3.304 12.389 1.00 89.06 85 ALA A CA 1
ATOM 682 C C . ALA A 1 85 ? -19.375 2.752 11.478 1.00 89.06 85 ALA A C 1
ATOM 684 O O . ALA A 1 85 ? -18.364 3.425 11.262 1.00 89.06 85 ALA A O 1
ATOM 685 N N . LEU A 1 86 ? -19.597 1.568 10.892 1.00 93.00 86 LEU A N 1
ATOM 686 C CA . LEU A 1 86 ? -18.708 1.010 9.877 1.00 93.00 86 LEU A CA 1
ATOM 687 C C . LEU A 1 86 ? -18.563 1.975 8.694 1.00 93.00 86 LEU A C 1
ATOM 689 O O . LEU A 1 86 ? -17.440 2.320 8.343 1.00 93.00 86 LEU A O 1
ATOM 693 N N . LYS A 1 87 ? -19.674 2.476 8.137 1.00 93.50 87 LYS A N 1
ATOM 694 C CA . LYS A 1 87 ? -19.656 3.396 6.990 1.00 93.50 87 LYS A CA 1
ATOM 695 C C . LYS A 1 87 ? -18.835 4.653 7.277 1.00 93.50 87 LYS A C 1
ATOM 697 O O . LYS A 1 87 ? -17.931 4.960 6.508 1.00 93.50 87 LYS A O 1
ATOM 702 N N . LYS A 1 88 ? -19.084 5.328 8.407 1.00 93.62 88 LYS A N 1
ATOM 703 C CA . LYS A 1 88 ? -18.312 6.517 8.815 1.00 93.62 88 LYS A CA 1
ATOM 704 C C . LYS A 1 88 ? -16.824 6.219 8.971 1.00 93.62 88 LYS A C 1
ATOM 706 O O . LYS A 1 88 ? -15.985 7.022 8.576 1.00 93.62 88 LYS A O 1
ATOM 711 N N . ARG A 1 89 ? -16.486 5.072 9.563 1.00 91.62 89 ARG A N 1
ATOM 712 C CA . ARG A 1 89 ? -15.096 4.691 9.827 1.00 91.62 89 ARG A CA 1
ATOM 713 C C . ARG A 1 89 ? -14.352 4.309 8.550 1.00 91.62 89 ARG A C 1
ATOM 715 O O . ARG A 1 89 ? -13.195 4.686 8.391 1.00 91.62 89 ARG A O 1
ATOM 722 N N . SER A 1 90 ? -15.020 3.610 7.635 1.00 91.75 90 SER A N 1
ATOM 723 C CA . SER A 1 90 ? -14.518 3.331 6.290 1.00 91.75 90 SER A CA 1
ATOM 724 C C . SER A 1 90 ? -14.307 4.617 5.503 1.00 91.75 90 SER A C 1
ATOM 726 O O . SER A 1 90 ? -13.228 4.809 4.959 1.00 91.75 90 SER A O 1
ATOM 728 N N . GLU A 1 91 ? -15.289 5.516 5.490 1.00 92.94 91 GLU A N 1
ATOM 729 C CA . GLU A 1 91 ? -15.198 6.800 4.793 1.00 92.94 91 GLU A CA 1
ATOM 730 C C . GLU A 1 91 ? -14.020 7.634 5.305 1.00 92.94 91 GLU A C 1
ATOM 732 O O . GLU A 1 91 ? -13.173 8.039 4.516 1.00 92.94 91 GLU A O 1
ATOM 737 N N . TYR A 1 92 ? -13.891 7.795 6.625 1.00 91.88 92 TYR A N 1
ATOM 738 C CA . TYR A 1 92 ? -12.772 8.524 7.223 1.00 91.88 92 TYR A CA 1
ATOM 739 C C . TYR A 1 92 ? -11.410 7.920 6.854 1.00 91.88 92 TYR A C 1
ATOM 741 O O . TYR A 1 92 ? -10.497 8.641 6.461 1.00 91.88 92 TYR A O 1
ATOM 749 N N . PHE A 1 93 ? -11.275 6.594 6.949 1.00 91.50 93 PHE A N 1
ATOM 750 C CA . PHE A 1 93 ? -10.020 5.922 6.623 1.00 91.50 93 PHE A CA 1
ATOM 751 C C . PHE A 1 93 ? -9.677 6.045 5.136 1.00 91.50 93 PHE A C 1
ATOM 753 O O . PHE A 1 93 ? -8.575 6.469 4.800 1.00 91.50 93 PHE A O 1
ATOM 760 N N . PHE A 1 94 ? -10.600 5.678 4.242 1.00 88.31 94 PHE A N 1
ATOM 761 C CA . PHE A 1 94 ? -10.311 5.618 2.811 1.00 88.31 94 PHE A CA 1
ATOM 762 C C . PHE A 1 94 ? -10.171 7.005 2.182 1.00 88.31 94 PHE A C 1
ATOM 764 O O . PHE A 1 94 ? -9.348 7.149 1.287 1.00 88.31 94 PHE A O 1
ATOM 771 N N . LEU A 1 95 ? -10.871 8.037 2.668 1.00 86.94 95 LEU A N 1
ATOM 772 C CA . LEU A 1 95 ? -10.680 9.406 2.170 1.00 86.94 95 LEU A CA 1
ATOM 773 C C . LEU A 1 95 ? -9.232 9.878 2.327 1.00 86.94 95 LEU A C 1
ATOM 775 O O . LEU A 1 95 ? -8.666 10.426 1.386 1.00 86.94 95 LEU A O 1
ATOM 779 N N . SER A 1 96 ? -8.620 9.642 3.489 1.00 81.19 96 SER A N 1
ATOM 780 C CA . SER A 1 96 ? -7.216 9.996 3.717 1.00 81.19 96 SER A CA 1
ATOM 781 C C . SER A 1 96 ? -6.259 8.980 3.101 1.00 81.19 96 SER A C 1
ATOM 783 O O . SER A 1 96 ? -5.260 9.362 2.504 1.00 81.19 96 SER A O 1
ATOM 785 N N . TYR A 1 97 ? -6.557 7.684 3.209 1.00 79.31 97 TYR A N 1
ATOM 786 C CA . TYR A 1 97 ? -5.667 6.632 2.724 1.00 79.31 97 TYR A CA 1
ATOM 787 C C . TYR A 1 97 ? -5.521 6.652 1.200 1.00 79.31 97 TYR A C 1
ATOM 789 O O . TYR A 1 97 ? -4.404 6.580 0.698 1.00 79.31 97 TYR A O 1
ATOM 797 N N . LEU A 1 98 ? -6.612 6.825 0.450 1.00 78.50 98 LEU A N 1
ATOM 798 C CA . LEU A 1 98 ? -6.542 6.898 -1.011 1.00 78.50 98 LEU A CA 1
ATOM 799 C C . LEU A 1 98 ? -5.711 8.100 -1.485 1.00 78.50 98 LEU A C 1
ATOM 801 O O . LEU A 1 98 ? -5.028 7.992 -2.489 1.00 78.50 98 LEU A O 1
ATOM 805 N N . GLN A 1 99 ? -5.683 9.213 -0.746 1.00 74.81 99 GLN A N 1
ATOM 806 C CA . GLN A 1 99 ? -4.817 10.355 -1.079 1.00 74.81 99 GLN A CA 1
ATOM 807 C C . GLN A 1 99 ? -3.324 10.050 -0.895 1.00 74.81 99 GLN A C 1
ATOM 809 O O . GLN A 1 99 ? -2.488 10.704 -1.511 1.00 74.81 99 GLN A O 1
ATOM 814 N N . THR A 1 100 ? -2.984 9.069 -0.054 1.00 71.81 100 THR A N 1
ATOM 815 C CA . THR A 1 100 ? -1.599 8.594 0.098 1.00 71.81 100 THR A CA 1
ATOM 816 C C . THR A 1 100 ? -1.180 7.630 -1.010 1.00 71.81 100 THR A C 1
ATOM 818 O O . THR A 1 100 ? 0.011 7.384 -1.181 1.00 71.81 100 THR A O 1
ATOM 821 N N . LEU A 1 101 ? -2.136 7.092 -1.774 1.00 67.25 101 LEU A N 1
ATOM 822 C CA . LEU A 1 101 ? -1.844 6.256 -2.930 1.00 67.25 101 LEU A CA 1
ATOM 823 C C . LEU A 1 101 ? -1.533 7.158 -4.130 1.00 67.25 101 LEU A C 1
ATOM 825 O O . LEU A 1 101 ? -2.349 7.986 -4.535 1.00 67.25 101 LEU A O 1
ATOM 829 N N . ASN A 1 102 ? -0.347 7.002 -4.712 1.00 62.00 102 ASN A N 1
ATOM 830 C CA . ASN A 1 102 ? 0.035 7.738 -5.911 1.00 62.00 102 ASN A CA 1
ATOM 831 C C . ASN A 1 102 ? -0.484 7.020 -7.166 1.00 62.00 102 ASN A C 1
ATOM 833 O O . ASN A 1 102 ? 0.188 6.162 -7.729 1.00 62.00 102 ASN A O 1
ATOM 837 N N . PHE A 1 103 ? -1.689 7.390 -7.605 1.00 60.22 103 PHE A N 1
ATOM 838 C CA . PHE A 1 103 ? -2.313 6.845 -8.818 1.00 60.22 103 PHE A CA 1
ATOM 839 C C . PHE A 1 103 ? -1.632 7.313 -10.117 1.00 60.22 103 PHE A C 1
ATOM 841 O O . PHE A 1 103 ? -1.773 6.678 -11.159 1.00 60.22 103 PHE A O 1
ATOM 848 N N . SER A 1 104 ? -0.911 8.435 -10.069 1.00 52.59 104 SER A N 1
ATOM 849 C CA . SER A 1 104 ? -0.312 9.080 -11.244 1.00 52.59 104 SER A CA 1
ATOM 850 C C . SER A 1 104 ? 0.999 8.425 -11.685 1.00 52.59 104 SER A C 1
ATOM 852 O O . SER A 1 104 ? 1.448 8.659 -12.804 1.00 52.59 104 SER A O 1
ATOM 854 N N . SER A 1 105 ? 1.615 7.620 -10.816 1.00 47.81 105 SER A N 1
ATOM 855 C CA . SER A 1 105 ? 2.862 6.897 -11.071 1.00 47.81 105 SER A CA 1
ATOM 856 C C . SER A 1 105 ? 2.683 5.387 -10.954 1.00 47.81 105 SER A C 1
ATOM 858 O O . SER A 1 105 ? 3.612 4.720 -10.521 1.00 47.81 105 SER A O 1
ATOM 860 N N . PHE A 1 106 ? 1.504 4.845 -11.276 1.00 50.66 106 PHE A N 1
ATOM 861 C CA . PHE A 1 106 ? 1.273 3.400 -11.299 1.00 50.66 106 PHE A CA 1
ATOM 862 C C . PHE A 1 106 ? 2.134 2.717 -12.373 1.00 50.66 106 PHE A C 1
ATOM 864 O O . PHE A 1 106 ? 1.650 2.323 -13.431 1.00 50.66 106 PHE A O 1
ATOM 871 N N . ASP A 1 107 ? 3.428 2.580 -12.102 1.00 53.59 107 ASP A N 1
ATOM 872 C CA . ASP A 1 107 ? 4.247 1.567 -12.724 1.00 53.59 107 ASP A CA 1
ATOM 873 C C . ASP A 1 107 ? 3.900 0.251 -12.032 1.00 53.59 107 ASP A C 1
ATOM 875 O O . ASP A 1 107 ? 3.798 0.168 -10.806 1.00 53.59 107 ASP A O 1
ATOM 879 N N . LEU A 1 108 ? 3.669 -0.783 -12.831 1.00 50.59 108 LEU A N 1
ATOM 880 C CA . LEU A 1 108 ? 3.268 -2.121 -12.400 1.00 50.59 108 LEU A CA 1
ATOM 881 C C . LEU A 1 108 ? 4.088 -2.630 -11.208 1.00 50.59 108 LEU A C 1
ATOM 883 O O . LEU A 1 108 ? 3.560 -3.301 -10.329 1.00 50.59 108 LEU A O 1
ATOM 887 N N . LEU A 1 109 ? 5.364 -2.263 -11.151 1.00 50.53 109 LEU A N 1
ATOM 888 C CA . LEU A 1 109 ? 6.307 -2.644 -10.104 1.00 50.53 109 LEU A CA 1
ATOM 889 C C . LEU A 1 109 ? 6.004 -2.011 -8.732 1.00 50.53 109 LEU A C 1
ATOM 891 O O . LEU A 1 109 ? 6.207 -2.671 -7.710 1.00 50.53 109 LEU A O 1
ATOM 895 N N . ASP A 1 110 ? 5.452 -0.795 -8.703 1.00 51.44 110 ASP A N 1
ATOM 896 C CA . ASP A 1 110 ? 5.119 -0.064 -7.472 1.00 51.44 110 ASP A CA 1
ATOM 897 C C . ASP A 1 110 ? 3.876 -0.656 -6.782 1.00 51.44 110 ASP A C 1
ATOM 899 O O . ASP A 1 110 ? 3.767 -0.667 -5.554 1.00 51.44 110 ASP A O 1
ATOM 903 N N . ILE A 1 111 ? 2.954 -1.229 -7.566 1.00 50.78 111 ILE A N 1
ATOM 904 C CA . ILE A 1 111 ? 1.720 -1.872 -7.077 1.00 50.78 111 ILE A CA 1
ATOM 905 C C . ILE A 1 111 ? 1.999 -3.188 -6.358 1.00 50.78 111 ILE A C 1
ATOM 907 O O . ILE A 1 111 ? 1.331 -3.518 -5.376 1.00 50.78 111 ILE A O 1
ATOM 911 N N . PHE A 1 112 ? 2.984 -3.950 -6.830 1.00 53.72 112 PHE A N 1
ATOM 912 C CA . PHE A 1 112 ? 3.292 -5.258 -6.257 1.00 53.72 112 PHE A CA 1
ATOM 913 C C . PHE A 1 112 ? 4.166 -5.183 -5.004 1.00 53.72 112 PHE A C 1
ATOM 915 O O . PHE A 1 112 ? 4.526 -6.236 -4.485 1.00 53.72 112 PHE A O 1
ATOM 922 N N . ALA A 1 113 ? 4.478 -3.982 -4.491 1.00 52.50 113 ALA A N 1
ATOM 923 C CA . ALA A 1 113 ? 5.444 -3.788 -3.406 1.00 52.50 113 ALA A CA 1
ATOM 924 C C . ALA A 1 113 ? 6.782 -4.487 -3.711 1.00 52.50 113 ALA A C 1
ATOM 926 O O . ALA A 1 113 ? 7.429 -5.059 -2.829 1.00 52.50 113 ALA A O 1
ATOM 927 N N . GLY A 1 114 ? 7.169 -4.495 -4.990 1.00 53.78 114 GLY A N 1
ATOM 928 C CA . GLY A 1 114 ? 8.417 -5.101 -5.398 1.00 53.78 114 GLY A CA 1
ATOM 929 C C . GLY A 1 114 ? 9.587 -4.319 -4.842 1.00 53.78 114 GLY A C 1
ATOM 930 O O . GLY A 1 114 ? 9.635 -3.095 -4.925 1.00 53.78 114 GLY A O 1
ATOM 931 N N . ILE A 1 115 ? 10.556 -5.037 -4.283 1.00 58.22 115 ILE A N 1
ATOM 932 C CA . ILE A 1 115 ? 11.852 -4.438 -4.017 1.00 58.22 115 ILE A CA 1
ATOM 933 C C . ILE A 1 115 ? 12.491 -4.172 -5.377 1.00 58.22 115 ILE A C 1
ATOM 935 O O . ILE A 1 115 ? 12.951 -5.095 -6.050 1.00 58.22 115 ILE A O 1
ATOM 939 N N . GLN A 1 116 ? 12.517 -2.909 -5.791 1.00 58.25 116 GLN A N 1
ATOM 940 C CA . GLN A 1 116 ? 13.321 -2.519 -6.934 1.00 58.25 116 GLN A CA 1
ATOM 941 C C . GLN A 1 116 ? 14.754 -2.306 -6.454 1.00 58.25 116 GLN A C 1
ATOM 943 O O . GLN A 1 116 ? 15.017 -1.434 -5.627 1.00 58.25 116 GLN A O 1
ATOM 948 N N . PHE A 1 117 ? 15.681 -3.109 -6.967 1.00 65.56 117 PHE A N 1
ATOM 949 C CA . PHE A 1 117 ? 17.099 -2.908 -6.707 1.00 65.56 117 PHE A CA 1
ATOM 950 C C . PHE A 1 117 ? 17.607 -1.696 -7.484 1.00 65.56 117 PHE A C 1
ATOM 952 O O . PHE A 1 117 ? 17.318 -1.534 -8.674 1.00 65.56 117 PHE A O 1
ATOM 959 N N . LEU A 1 118 ? 18.372 -0.840 -6.814 1.00 71.81 118 LEU A N 1
ATOM 960 C CA . LEU A 1 118 ? 19.093 0.241 -7.468 1.00 71.81 118 LEU A CA 1
ATOM 961 C C . LEU A 1 118 ? 20.436 -0.304 -7.980 1.00 71.81 118 LEU A C 1
ATOM 963 O O . LEU A 1 118 ? 21.293 -0.619 -7.156 1.00 71.81 118 LEU A O 1
ATOM 967 N N . PRO A 1 119 ? 20.665 -0.409 -9.304 1.00 71.19 119 PRO A N 1
ATOM 968 C CA . PRO A 1 119 ? 21.962 -0.831 -9.814 1.00 71.19 119 PRO A CA 1
ATOM 969 C C . PRO A 1 119 ? 23.016 0.222 -9.467 1.00 71.19 119 PRO A C 1
ATOM 971 O O . PRO A 1 119 ? 22.911 1.382 -9.868 1.00 71.19 119 PRO A O 1
ATOM 974 N N . LEU A 1 120 ? 24.036 -0.193 -8.719 1.00 78.50 120 LEU A N 1
ATOM 975 C CA . LEU A 1 120 ? 25.137 0.665 -8.296 1.00 78.50 120 LEU A CA 1
ATOM 976 C C . LEU A 1 120 ? 26.455 0.246 -8.936 1.00 78.50 120 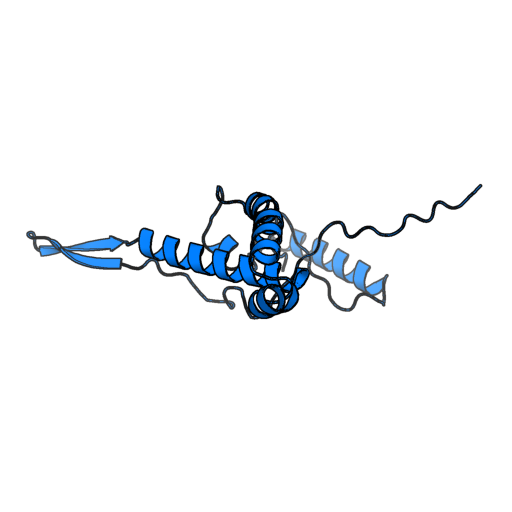LEU A C 1
ATOM 978 O O . LEU A 1 120 ? 26.710 -0.928 -9.208 1.00 78.50 120 LEU A O 1
ATOM 982 N N . ASP A 1 121 ? 27.339 1.221 -9.121 1.00 86.25 121 ASP A N 1
ATOM 983 C CA . ASP A 1 121 ? 28.737 0.933 -9.392 1.00 86.25 121 ASP A CA 1
ATOM 984 C C . ASP A 1 121 ? 29.434 0.395 -8.130 1.00 86.25 121 ASP A C 1
ATOM 986 O O . ASP A 1 121 ? 29.050 0.680 -6.990 1.00 86.25 121 ASP A O 1
ATOM 990 N N . LYS A 1 122 ? 30.515 -0.364 -8.339 1.00 82.94 122 LYS A N 1
ATOM 991 C CA . LYS A 1 122 ? 31.243 -1.050 -7.260 1.00 82.94 122 LYS A CA 1
ATOM 992 C C . LYS A 1 122 ? 31.700 -0.107 -6.140 1.00 82.94 122 LYS A C 1
ATOM 994 O O . LYS A 1 122 ? 31.714 -0.517 -4.983 1.00 82.94 122 LYS A O 1
ATOM 999 N N . ASN A 1 123 ? 32.083 1.134 -6.455 1.00 86.56 123 ASN A N 1
ATOM 1000 C CA . ASN A 1 123 ? 32.584 2.063 -5.442 1.00 86.56 123 ASN A CA 1
ATOM 1001 C C . ASN A 1 123 ? 31.450 2.602 -4.571 1.00 86.56 123 ASN A C 1
ATOM 1003 O O . ASN A 1 123 ? 31.611 2.709 -3.355 1.00 86.56 123 ASN A O 1
ATOM 1007 N N . THR A 1 124 ? 30.311 2.935 -5.176 1.00 85.00 124 THR A N 1
ATOM 1008 C CA . THR A 1 124 ? 29.135 3.408 -4.437 1.00 85.00 124 THR A CA 1
ATOM 1009 C C . THR A 1 124 ? 28.566 2.308 -3.548 1.00 85.00 124 THR A C 1
ATOM 1011 O O . THR A 1 124 ? 28.302 2.560 -2.372 1.00 85.00 124 THR A O 1
ATOM 1014 N N . PHE A 1 125 ? 28.497 1.072 -4.052 1.00 84.81 125 PHE A N 1
ATOM 1015 C CA . PHE A 1 125 ? 28.091 -0.085 -3.257 1.00 84.81 125 PHE A CA 1
ATOM 1016 C C . PHE A 1 125 ? 28.985 -0.284 -2.020 1.00 84.81 125 PHE A C 1
ATOM 1018 O O . PHE A 1 125 ? 28.488 -0.334 -0.897 1.00 84.81 125 PHE A O 1
ATOM 1025 N N . LEU A 1 126 ? 30.314 -0.300 -2.189 1.00 86.38 126 LEU A N 1
ATOM 1026 C CA . LEU A 1 126 ? 31.247 -0.487 -1.069 1.00 86.38 126 LEU A CA 1
ATOM 1027 C C . LEU A 1 126 ? 31.145 0.616 -0.007 1.00 86.38 126 LEU A C 1
ATOM 1029 O O . LEU A 1 126 ? 31.289 0.333 1.184 1.00 86.38 126 LEU A O 1
ATOM 1033 N N . LYS A 1 127 ? 30.890 1.865 -0.416 1.00 87.69 127 LYS A N 1
ATOM 1034 C CA . LYS A 1 127 ? 30.693 2.985 0.518 1.00 87.69 127 LYS A CA 1
ATOM 1035 C C . LYS A 1 127 ? 29.439 2.791 1.362 1.00 87.69 127 LYS A C 1
ATOM 1037 O O . LYS A 1 127 ? 29.501 2.966 2.577 1.00 87.69 127 LYS A O 1
ATOM 1042 N N . ILE A 1 128 ? 28.330 2.411 0.729 1.00 85.88 128 ILE A N 1
ATOM 1043 C CA . ILE A 1 128 ? 27.061 2.168 1.422 1.00 85.88 128 ILE A CA 1
ATOM 1044 C C . ILE A 1 128 ? 27.198 0.961 2.352 1.00 85.88 128 ILE A C 1
ATOM 1046 O O . ILE A 1 128 ? 26.836 1.057 3.521 1.00 85.88 128 ILE A O 1
ATOM 1050 N N . GLN A 1 129 ? 27.837 -0.118 1.899 1.00 85.38 129 GLN A N 1
ATOM 1051 C CA . GLN A 1 129 ? 28.090 -1.292 2.733 1.00 85.38 129 GLN A CA 1
ATOM 1052 C C . GLN A 1 129 ? 28.981 -0.973 3.941 1.00 85.38 129 GLN A C 1
ATOM 1054 O O . GLN A 1 129 ? 28.704 -1.402 5.058 1.00 85.38 129 GLN A O 1
ATOM 1059 N N . SER A 1 130 ? 30.031 -0.171 3.751 1.00 89.00 130 SER A N 1
ATOM 1060 C CA . SER A 1 130 ? 30.895 0.274 4.854 1.00 89.00 130 SER A CA 1
ATOM 1061 C C . SER A 1 130 ? 30.125 1.117 5.873 1.00 89.00 130 SER A C 1
ATOM 1063 O O . SER A 1 130 ? 30.343 0.984 7.076 1.00 89.00 130 SER A O 1
ATOM 1065 N N . PHE A 1 131 ? 29.206 1.961 5.403 1.00 87.81 131 PHE A N 1
ATOM 1066 C CA . PHE A 1 131 ? 28.330 2.750 6.261 1.00 87.81 131 PHE A CA 1
ATOM 1067 C C . PHE A 1 131 ? 27.362 1.868 7.064 1.00 87.81 131 PHE A C 1
ATOM 1069 O O . PHE A 1 131 ? 27.263 2.037 8.279 1.00 87.81 131 PHE A O 1
ATOM 1076 N N . VAL A 1 132 ? 26.702 0.900 6.419 1.00 86.69 132 VAL A N 1
ATOM 1077 C CA . VAL A 1 132 ? 25.804 -0.059 7.090 1.00 86.69 132 VAL A CA 1
ATOM 1078 C C . VAL A 1 132 ? 26.559 -0.849 8.159 1.00 86.69 132 VAL A C 1
ATOM 1080 O O . VAL A 1 132 ? 26.129 -0.881 9.309 1.00 86.69 132 VAL A O 1
ATOM 1083 N N . ASN A 1 133 ? 27.739 -1.378 7.829 1.00 87.69 133 ASN A N 1
ATOM 1084 C CA . ASN A 1 133 ? 28.576 -2.111 8.780 1.00 87.69 133 ASN A CA 1
ATOM 1085 C C . ASN A 1 133 ? 28.966 -1.255 9.995 1.00 87.69 133 ASN A C 1
ATOM 1087 O O . ASN A 1 133 ? 28.976 -1.743 11.125 1.00 87.69 133 ASN A O 1
ATOM 1091 N N . LEU A 1 134 ? 29.284 0.027 9.784 1.00 87.81 134 LEU A N 1
ATOM 1092 C CA . LEU A 1 134 ? 29.607 0.945 10.876 1.00 87.81 134 LEU A CA 1
ATOM 1093 C C . LEU A 1 134 ? 28.402 1.170 11.798 1.00 87.81 134 LEU A C 1
ATOM 1095 O O . LEU A 1 134 ? 28.569 1.193 13.017 1.00 87.81 134 LEU A O 1
ATOM 1099 N N . ILE A 1 135 ? 27.201 1.320 11.234 1.00 85.69 135 ILE A N 1
ATOM 1100 C CA . ILE A 1 135 ? 25.953 1.467 11.993 1.00 85.69 135 ILE A CA 1
ATOM 1101 C C . ILE A 1 135 ? 25.689 0.208 12.827 1.00 85.69 135 ILE A C 1
ATOM 1103 O O . ILE A 1 135 ? 25.501 0.316 14.038 1.00 85.69 135 ILE A O 1
ATOM 1107 N N . GLU A 1 136 ? 25.745 -0.975 12.215 1.00 86.06 136 GLU A N 1
ATOM 1108 C CA . GLU A 1 136 ? 25.496 -2.250 12.903 1.00 86.06 136 GLU A CA 1
ATOM 1109 C C . GLU A 1 136 ? 26.528 -2.526 14.004 1.00 86.06 136 GLU A C 1
ATOM 1111 O O . GLU A 1 136 ? 26.178 -2.991 15.087 1.00 86.06 136 GLU A O 1
ATOM 1116 N N . HIS A 1 137 ? 27.793 -2.161 13.777 1.00 87.44 137 HIS A N 1
ATOM 1117 C CA . HIS A 1 137 ? 28.838 -2.273 14.793 1.00 87.44 137 HIS A CA 1
ATOM 1118 C C . HIS A 1 137 ? 28.661 -1.263 15.940 1.00 87.44 137 HIS A C 1
ATOM 1120 O O . HIS A 1 137 ? 28.960 -1.565 17.094 1.00 87.44 137 HIS A O 1
ATOM 1126 N N . THR A 1 138 ? 28.200 -0.045 15.641 1.00 90.31 138 THR A N 1
ATOM 1127 C CA . THR A 1 138 ? 28.030 1.019 16.646 1.00 90.31 138 THR A CA 1
ATOM 1128 C C . THR A 1 138 ? 26.806 0.779 17.529 1.00 90.31 138 THR A C 1
ATOM 1130 O O . THR A 1 138 ? 26.828 1.097 18.719 1.00 90.31 138 THR A O 1
ATOM 1133 N N . PHE A 1 139 ? 25.744 0.198 16.968 1.00 83.81 139 PHE A N 1
ATOM 1134 C CA . PHE A 1 139 ? 24.466 -0.003 17.645 1.00 83.81 139 PHE A CA 1
ATOM 1135 C C . PHE A 1 139 ? 24.106 -1.487 17.706 1.00 83.81 139 PHE A C 1
ATOM 1137 O O . PHE A 1 139 ? 23.379 -2.004 16.862 1.00 83.81 139 PHE A O 1
ATOM 1144 N N . SER A 1 140 ? 24.535 -2.163 18.773 1.00 82.62 140 SER A N 1
ATOM 1145 C CA . SER A 1 140 ? 24.298 -3.601 18.983 1.00 82.62 140 SER A CA 1
ATOM 1146 C C . SER A 1 140 ? 22.820 -4.010 19.105 1.00 82.62 140 SER A C 1
ATOM 1148 O O . SER A 1 140 ? 22.510 -5.202 19.098 1.00 82.62 140 SER A O 1
ATOM 1150 N N . GLN A 1 141 ? 21.890 -3.053 19.220 1.00 82.12 141 GLN A N 1
ATOM 1151 C CA . GLN A 1 141 ? 20.451 -3.328 19.147 1.00 82.12 141 GLN A CA 1
ATOM 1152 C C . GLN A 1 141 ? 19.949 -3.552 17.710 1.00 82.12 141 GLN A C 1
ATOM 1154 O O . GLN A 1 141 ? 18.874 -4.130 17.530 1.00 82.12 141 GLN A O 1
ATOM 1159 N N . ILE A 1 142 ? 20.694 -3.103 16.696 1.00 77.25 142 ILE A N 1
ATOM 1160 C CA . ILE A 1 142 ? 20.339 -3.253 15.283 1.00 77.25 142 ILE A CA 1
ATOM 1161 C C . ILE A 1 142 ? 20.789 -4.641 14.822 1.00 77.25 142 ILE A C 1
ATOM 1163 O O . ILE A 1 142 ? 21.973 -4.952 14.822 1.00 77.25 142 ILE A O 1
ATOM 1167 N N . LYS A 1 143 ? 19.827 -5.497 14.460 1.00 73.38 143 LYS A N 1
ATOM 1168 C CA . LYS A 1 143 ? 20.089 -6.873 13.993 1.00 73.38 143 LYS A CA 1
ATOM 1169 C C . LYS A 1 143 ? 20.031 -7.025 12.477 1.00 73.38 143 LYS A C 1
ATOM 1171 O O . LYS A 1 143 ? 20.622 -7.955 11.944 1.00 73.38 143 LYS A O 1
ATOM 1176 N N . TYR A 1 144 ? 19.263 -6.160 11.822 1.00 76.31 144 TYR A N 1
ATOM 1177 C CA . TYR A 1 144 ? 19.020 -6.185 10.387 1.00 76.31 144 TYR A CA 1
ATOM 1178 C C . TYR A 1 144 ? 18.865 -4.750 9.895 1.00 76.31 144 TYR A C 1
ATOM 1180 O O . TYR A 1 144 ? 18.124 -3.972 10.504 1.00 76.31 144 TYR A O 1
ATOM 1188 N N . THR A 1 145 ? 19.522 -4.430 8.784 1.00 78.81 145 THR A N 1
ATOM 1189 C CA . THR A 1 145 ? 19.476 -3.110 8.153 1.00 78.81 145 THR A CA 1
ATOM 1190 C C . THR A 1 145 ? 19.044 -3.249 6.699 1.00 78.81 145 THR A C 1
ATOM 1192 O O . THR A 1 145 ? 19.520 -4.124 5.983 1.00 78.81 145 THR A O 1
ATOM 1195 N N . ALA A 1 146 ? 18.152 -2.368 6.252 1.00 79.81 146 ALA A N 1
ATOM 1196 C CA . ALA A 1 146 ? 17.824 -2.191 4.843 1.00 79.81 146 ALA A CA 1
ATOM 1197 C C . ALA A 1 146 ? 18.083 -0.728 4.478 1.00 79.81 146 ALA A C 1
ATOM 1199 O O . ALA A 1 146 ? 17.628 0.176 5.182 1.00 79.81 146 ALA A O 1
ATOM 1200 N N . PHE A 1 147 ? 18.829 -0.494 3.399 1.00 79.38 147 PHE A N 1
ATOM 1201 C CA . PHE A 1 147 ? 19.148 0.850 2.925 1.00 79.38 147 PHE A CA 1
ATOM 1202 C C . PHE A 1 147 ? 18.330 1.153 1.670 1.00 79.38 147 PHE A C 1
ATOM 1204 O O . PHE A 1 147 ? 18.478 0.468 0.661 1.00 79.38 147 PHE A O 1
ATOM 1211 N N . LEU A 1 148 ? 17.472 2.174 1.726 1.00 75.44 148 LEU A N 1
ATOM 1212 C CA . LEU A 1 148 ? 16.624 2.573 0.603 1.00 75.44 148 LEU A CA 1
ATOM 1213 C C . LEU A 1 148 ? 17.031 3.955 0.080 1.00 75.44 148 LEU A C 1
ATOM 1215 O O . LEU A 1 148 ? 17.251 4.882 0.859 1.00 75.44 148 LEU A O 1
ATOM 1219 N N . TYR A 1 149 ? 17.088 4.097 -1.244 1.00 73.81 149 TYR A N 1
ATOM 1220 C CA . TYR A 1 149 ? 17.281 5.369 -1.935 1.00 73.81 149 TYR A CA 1
ATOM 1221 C C . TYR A 1 149 ? 16.203 5.548 -3.004 1.00 73.81 149 TYR A C 1
ATOM 1223 O O . TYR A 1 149 ? 16.115 4.749 -3.933 1.00 73.81 149 TYR A O 1
ATOM 1231 N N . SER A 1 150 ? 15.404 6.615 -2.892 1.00 71.12 150 SER A N 1
ATOM 1232 C CA . SER A 1 150 ? 14.249 6.869 -3.774 1.00 71.12 150 SER A CA 1
ATOM 1233 C C . SER A 1 150 ? 13.316 5.652 -3.882 1.00 71.12 150 SER A C 1
ATOM 1235 O O . SER A 1 150 ? 13.007 5.211 -4.983 1.00 71.12 150 SER A O 1
ATOM 1237 N N . ASP A 1 151 ? 12.967 5.062 -2.734 1.00 62.81 151 ASP A N 1
ATOM 1238 C CA . ASP A 1 151 ? 12.139 3.850 -2.594 1.00 62.81 151 ASP A CA 1
ATOM 1239 C C . ASP A 1 151 ? 12.708 2.564 -3.228 1.00 62.81 151 ASP A C 1
ATOM 1241 O O . ASP A 1 151 ? 12.073 1.512 -3.198 1.00 62.81 151 ASP A O 1
ATOM 1245 N N . LYS A 1 152 ? 13.956 2.603 -3.711 1.00 67.00 152 LYS A N 1
ATOM 1246 C CA . LYS A 1 152 ? 14.688 1.443 -4.236 1.00 67.00 152 LYS A CA 1
ATOM 1247 C C . LYS A 1 152 ? 15.647 0.900 -3.191 1.00 67.00 152 LYS A C 1
ATOM 1249 O O . LYS A 1 152 ? 16.358 1.670 -2.541 1.00 67.00 152 LYS A O 1
ATOM 1254 N N . LEU A 1 153 ? 15.697 -0.418 -3.037 1.00 73.12 153 LEU A N 1
ATOM 1255 C CA . LEU A 1 153 ? 16.651 -1.056 -2.138 1.00 73.12 153 LEU A CA 1
ATOM 1256 C C . LEU A 1 153 ? 18.045 -1.010 -2.755 1.00 73.12 153 LEU A C 1
ATOM 1258 O O . LEU A 1 153 ? 18.249 -1.349 -3.921 1.00 73.12 153 LEU A O 1
ATOM 1262 N N . VAL A 1 154 ? 19.007 -0.605 -1.941 1.00 75.88 154 VAL A N 1
ATOM 1263 C CA . VAL A 1 154 ? 20.419 -0.710 -2.267 1.00 75.88 154 VAL A CA 1
ATOM 1264 C C . VAL A 1 154 ? 20.931 -2.062 -1.777 1.00 75.88 154 VAL A C 1
ATOM 1266 O O . VAL A 1 154 ? 20.926 -2.314 -0.571 1.00 75.88 154 VAL A O 1
ATOM 1269 N N . TRP A 1 155 ? 21.370 -2.903 -2.714 1.00 65.75 155 TRP A N 1
ATOM 1270 C CA . TRP A 1 155 ? 22.004 -4.205 -2.485 1.00 65.75 155 TRP A CA 1
ATOM 1271 C C . TRP A 1 155 ? 23.102 -4.437 -3.523 1.00 65.75 155 TRP A C 1
ATOM 1273 O O . TRP A 1 155 ? 23.002 -3.854 -4.626 1.00 65.75 155 TRP A O 1
#

Foldseek 3Di:
DDDPPDDDDCPDDDDDDPVFAQDVPDDDDFDWDWDQPPVRDTDIGTDPVVLVVVLVVLVVVVLQVVLCVVPNHLVVCCVPPNDVRSVVSCCVSCVVVVVVDDPVPPDVRVSRLHQAEDDDDPVVLVVVVVVVVVVCVVDVVDPDDWDDDPSHTYD

InterPro domains:
  IPR013176 Vacuolar fusion protein Ccz1 [PTHR13056] (50-155)

Sequence (155 aa):
MAAMKTTPGLVNFFIFNSTYGPREGETISIPFSEKIAKDGKNTIEYHYDDVLDNVLDAVLKQSYKMFKLFNGPFNYLSETYGREALKKRSEYFFLSYLQTLNFSSFDLLDIFAGIQFLPLDKNTFLKIQSFVNLIEHTFSQIKYTAFLYSDKLVW

Radius of gyration: 22.64 Å; chains: 1; bounding box: 56×38×77 Å

pLDDT: mean 70.59, std 17.96, range [34.94, 93.62]

Secondary structure (DSSP, 8-state):
-----------------TTSS--TT---PPPEEEEE-TTS-EEEEE-HHHHHHHHHHHHHHHHHHHHHHHH--HHHHHHHHHHHHHHHHHHHHHHHHHHHS-GGG--HHHHTT---B----HHHHHHHHHHHHHHHHH-TT------EETTEEP-

Organism: Nematostella vectensis (NCBI:txid45351)